Protein AF-S8EWA4-F1 (afdb_monomer_lite)

Foldseek 3Di:
DDPVLLVVLCVVPVVLVVAADPQLLLQLLLVLLVCLVVQLVPDDPPDDSLDQDLDGDPVNLVVSCVRSVHDSVSSNVSCVRCSVVSSPPVNNVVVVPCPQVCCVVPVVVVVRHPVNVVPPD

Radius of gyration: 17.01 Å; chains: 1; bounding box: 43×28×46 Å

Organism: Fomitopsis schrenkii (NCBI:txid2126942)

Structure (mmCIF, N/CA/C/O backbone):
data_AF-S8EWA4-F1
#
_entry.id   AF-S8EWA4-F1
#
loop_
_atom_site.group_PDB
_atom_site.id
_atom_site.type_symbol
_atom_site.label_atom_id
_atom_site.label_alt_id
_atom_site.label_comp_id
_atom_site.label_asym_id
_atom_site.label_entity_id
_atom_site.label_seq_id
_atom_site.pdbx_PDB_ins_code
_atom_site.Cartn_x
_atom_site.Cartn_y
_atom_site.Cartn_z
_atom_site.occupancy
_atom_site.B_iso_or_equiv
_atom_site.auth_seq_id
_atom_site.auth_comp_id
_atom_site.auth_asym_id
_atom_site.auth_atom_id
_atom_site.pdbx_PDB_model_num
ATOM 1 N N . MET A 1 1 ? 3.328 -13.464 -4.677 1.00 61.91 1 MET A N 1
ATOM 2 C CA . MET A 1 1 ? 2.082 -13.561 -5.474 1.00 61.91 1 MET A CA 1
ATOM 3 C C . MET A 1 1 ? 2.379 -13.352 -6.958 1.00 61.91 1 MET A C 1
ATOM 5 O O . MET A 1 1 ? 3.234 -12.535 -7.279 1.00 61.91 1 MET A O 1
ATOM 9 N N . ASP A 1 2 ? 1.699 -14.063 -7.863 1.00 73.44 2 ASP A N 1
ATOM 10 C CA . ASP A 1 2 ? 1.772 -13.773 -9.303 1.00 73.44 2 ASP A CA 1
ATOM 11 C C . ASP A 1 2 ? 0.680 -12.777 -9.748 1.00 73.44 2 ASP A C 1
ATOM 13 O O . ASP A 1 2 ? -0.287 -12.509 -9.031 1.00 73.44 2 ASP A O 1
ATOM 17 N N . LEU A 1 3 ? 0.837 -12.195 -10.939 1.00 71.31 3 LEU A N 1
ATOM 18 C CA . LEU A 1 3 ? -0.101 -11.202 -11.473 1.00 71.31 3 LEU A CA 1
ATOM 19 C C . LEU A 1 3 ? -1.530 -11.755 -11.624 1.00 71.31 3 LEU A C 1
ATOM 21 O O . LEU A 1 3 ? -2.491 -10.999 -11.484 1.00 71.31 3 LEU A O 1
ATOM 25 N N . ALA A 1 4 ? -1.687 -13.051 -11.902 1.00 78.88 4 ALA A N 1
ATOM 26 C CA . ALA A 1 4 ? -2.999 -13.655 -12.102 1.00 78.88 4 ALA A CA 1
ATOM 27 C C . ALA A 1 4 ? -3.798 -13.683 -10.794 1.00 78.88 4 ALA A C 1
ATOM 29 O O . ALA A 1 4 ? -4.980 -13.341 -10.794 1.00 78.88 4 ALA A O 1
ATOM 30 N N . GLU A 1 5 ? -3.149 -14.006 -9.675 1.00 79.50 5 GLU A N 1
ATOM 31 C CA . GLU A 1 5 ? -3.785 -13.991 -8.357 1.00 79.50 5 GLU A CA 1
ATOM 32 C C . GLU A 1 5 ? -4.184 -12.571 -7.923 1.00 79.50 5 GLU A C 1
ATOM 34 O O . GLU A 1 5 ? -5.293 -12.372 -7.422 1.00 79.50 5 GLU A O 1
ATOM 39 N N . LEU A 1 6 ? -3.344 -11.561 -8.184 1.00 78.06 6 LEU A N 1
ATOM 40 C CA . LEU A 1 6 ? -3.695 -10.159 -7.920 1.00 78.06 6 LEU A CA 1
ATOM 41 C C . LEU A 1 6 ? -4.928 -9.729 -8.731 1.00 78.06 6 LEU A C 1
ATOM 43 O O . LEU A 1 6 ? -5.870 -9.154 -8.182 1.00 78.06 6 LEU A O 1
ATOM 47 N N . LEU A 1 7 ? -4.940 -10.028 -10.034 1.00 81.00 7 LEU A N 1
ATOM 48 C CA . LEU A 1 7 ? -6.059 -9.694 -10.916 1.00 81.00 7 LEU A CA 1
ATOM 49 C C . LEU A 1 7 ? -7.342 -10.430 -10.518 1.00 81.00 7 LEU A C 1
ATOM 51 O O . LEU A 1 7 ? -8.421 -9.846 -10.587 1.00 81.00 7 LEU A O 1
ATOM 55 N N . ARG A 1 8 ? -7.238 -11.680 -10.052 1.00 84.19 8 ARG A N 1
ATOM 56 C CA . ARG A 1 8 ? -8.376 -12.457 -9.549 1.00 84.19 8 ARG A CA 1
ATOM 57 C C . ARG A 1 8 ? -8.992 -11.805 -8.310 1.00 84.19 8 ARG A C 1
ATOM 59 O O . ARG A 1 8 ? -10.201 -11.602 -8.275 1.00 84.19 8 ARG A O 1
ATOM 66 N N . ARG A 1 9 ? -8.170 -11.419 -7.329 1.00 80.19 9 ARG A N 1
ATOM 67 C CA . ARG A 1 9 ? -8.630 -10.726 -6.111 1.00 80.19 9 ARG A CA 1
ATOM 68 C C . ARG A 1 9 ? -9.282 -9.377 -6.416 1.00 80.19 9 ARG A C 1
ATOM 70 O O . ARG A 1 9 ? -10.276 -9.008 -5.794 1.00 80.19 9 ARG A O 1
ATOM 77 N N . LEU A 1 10 ? -8.738 -8.655 -7.393 1.00 81.88 10 LEU A N 1
ATOM 78 C CA . LEU A 1 10 ? -9.319 -7.414 -7.898 1.00 81.88 10 LEU A CA 1
ATOM 79 C C . LEU A 1 10 ? -10.665 -7.655 -8.599 1.00 81.88 10 LEU A C 1
ATOM 81 O O . LEU A 1 10 ? -11.617 -6.923 -8.349 1.00 81.88 10 LEU A O 1
ATOM 85 N N . ALA A 1 11 ? -10.779 -8.704 -9.418 1.00 82.19 11 ALA A N 1
ATOM 86 C CA . ALA A 1 11 ? -12.020 -9.056 -10.111 1.00 82.19 11 ALA A CA 1
ATOM 87 C C . ALA A 1 11 ? -13.166 -9.430 -9.153 1.00 82.19 11 ALA A C 1
ATOM 89 O O . ALA A 1 11 ? -14.330 -9.188 -9.466 1.00 82.19 11 ALA A O 1
ATOM 90 N N . GLU A 1 12 ? -12.853 -9.965 -7.969 1.00 84.94 12 GLU A N 1
ATOM 91 C CA . GLU A 1 12 ? -13.834 -10.211 -6.899 1.00 84.94 12 GLU A CA 1
ATOM 92 C C . GLU A 1 12 ? -14.386 -8.916 -6.276 1.00 84.94 12 GLU A C 1
ATOM 94 O O . GLU A 1 12 ? -15.402 -8.947 -5.582 1.00 84.94 12 GLU A O 1
ATOM 99 N N . HIS A 1 13 ? -13.761 -7.769 -6.558 1.00 81.94 13 HIS A N 1
ATOM 100 C CA . HIS A 1 13 ? -14.123 -6.467 -6.011 1.00 81.94 13 HIS A CA 1
ATOM 101 C C . HIS A 1 13 ? -14.260 -5.405 -7.123 1.00 81.94 13 HIS A C 1
ATOM 103 O O . HIS A 1 13 ? -13.448 -4.477 -7.210 1.00 81.94 13 HIS A O 1
ATOM 109 N N . PRO A 1 14 ? -15.308 -5.486 -7.966 1.00 70.75 14 PRO A N 1
ATOM 110 C CA . PRO A 1 14 ? -15.447 -4.659 -9.171 1.00 70.75 14 PRO A CA 1
ATOM 111 C C . PRO A 1 14 ? -15.395 -3.145 -8.899 1.00 70.75 14 PRO A C 1
ATOM 113 O O . PRO A 1 14 ? -14.827 -2.397 -9.687 1.00 70.75 14 PRO A O 1
ATOM 116 N N . GLY A 1 15 ? -15.873 -2.689 -7.734 1.00 74.56 15 GLY A N 1
ATOM 117 C CA . GLY A 1 15 ? -15.800 -1.275 -7.345 1.00 74.56 15 GLY A CA 1
ATOM 118 C C . GLY A 1 15 ? -14.376 -0.726 -7.161 1.00 74.56 15 GLY A C 1
ATOM 119 O O . GLY A 1 15 ? -14.166 0.471 -7.359 1.00 74.56 15 GLY A O 1
ATOM 120 N N . LEU A 1 16 ? -13.388 -1.565 -6.817 1.00 75.06 16 LEU A N 1
ATOM 121 C CA . LEU A 1 16 ? -11.976 -1.154 -6.770 1.00 75.06 16 LEU A CA 1
ATOM 122 C C . LEU A 1 16 ? -11.386 -1.039 -8.181 1.00 75.06 16 LEU A C 1
ATOM 124 O O . LEU A 1 16 ? -10.621 -0.116 -8.436 1.00 75.06 16 LEU A O 1
ATOM 128 N N . VAL A 1 17 ? -11.729 -1.960 -9.087 1.00 74.94 17 VAL A N 1
ATOM 129 C CA . VAL A 1 17 ? -11.130 -2.042 -10.433 1.00 74.94 17 VAL A CA 1
ATOM 130 C C . VAL A 1 17 ? -11.452 -0.811 -11.272 1.00 74.94 17 VAL A C 1
ATOM 132 O O . VAL A 1 17 ? -10.571 -0.283 -11.944 1.00 74.94 17 VAL A O 1
ATOM 135 N N . ASP A 1 18 ? -12.685 -0.316 -11.184 1.00 75.75 18 ASP A N 1
ATOM 136 C CA . ASP A 1 18 ? -13.131 0.831 -11.981 1.00 75.75 18 ASP A CA 1
ATOM 137 C C . ASP A 1 18 ? -12.599 2.179 -11.462 1.00 75.75 18 ASP A C 1
ATOM 139 O O . ASP A 1 18 ? -12.673 3.192 -12.158 1.00 75.75 18 ASP A O 1
ATOM 143 N N . SER A 1 19 ? -12.087 2.214 -10.228 1.00 77.50 19 SER A N 1
ATOM 144 C CA . SER A 1 19 ? -11.802 3.458 -9.505 1.00 77.50 19 SER A CA 1
ATOM 145 C C . SER A 1 19 ? -10.344 3.618 -9.070 1.00 77.50 19 SER A C 1
ATOM 147 O O . SER A 1 19 ? -9.913 4.737 -8.785 1.00 77.50 19 SER A O 1
ATOM 149 N N . LEU A 1 20 ? -9.569 2.531 -9.030 1.00 84.25 20 LEU A N 1
ATOM 150 C CA . LEU A 1 20 ? -8.159 2.558 -8.668 1.00 84.25 20 LEU A CA 1
ATOM 151 C C . LEU A 1 20 ? -7.250 2.548 -9.884 1.00 84.25 20 LEU A C 1
ATOM 153 O O . LEU A 1 20 ? -7.390 1.760 -10.814 1.00 84.25 20 LEU A O 1
ATOM 157 N N . THR A 1 21 ? -6.216 3.377 -9.810 1.00 88.44 21 THR A N 1
ATOM 158 C CA . THR A 1 21 ? -5.089 3.270 -10.730 1.00 88.44 21 THR A CA 1
ATOM 159 C C . THR A 1 21 ? -4.115 2.204 -10.234 1.00 88.44 21 THR A C 1
ATOM 161 O O . THR A 1 21 ? -3.914 2.042 -9.028 1.00 88.44 21 THR A O 1
ATOM 164 N N . LEU A 1 22 ? -3.436 1.521 -11.161 1.00 86.81 22 LEU A N 1
ATOM 165 C CA . LEU A 1 22 ? -2.349 0.593 -10.820 1.00 86.81 22 LEU A CA 1
ATOM 166 C C . LEU A 1 22 ? -1.272 1.279 -9.962 1.00 86.81 22 LEU A C 1
ATOM 168 O O . LEU A 1 22 ? -0.785 0.705 -8.992 1.00 86.81 22 LEU A O 1
ATOM 172 N N . ALA A 1 23 ? -0.949 2.537 -10.279 1.00 89.88 23 ALA A N 1
ATOM 173 C CA . ALA A 1 23 ? -0.025 3.343 -9.490 1.00 89.88 23 ALA A CA 1
ATOM 174 C C . ALA A 1 23 ? -0.518 3.547 -8.047 1.00 89.88 23 ALA A C 1
ATOM 176 O O . ALA A 1 23 ? 0.276 3.436 -7.117 1.00 89.88 23 ALA A O 1
ATOM 177 N N . GLY A 1 24 ? -1.814 3.809 -7.846 1.00 92.19 24 GLY A N 1
ATOM 178 C CA . GLY A 1 24 ? -2.422 3.931 -6.520 1.00 92.19 24 GLY A CA 1
ATOM 179 C C . GLY A 1 24 ? -2.344 2.631 -5.718 1.00 92.19 24 GLY A C 1
ATOM 180 O O . GLY A 1 24 ? -1.961 2.662 -4.552 1.00 92.19 24 GLY A O 1
ATOM 181 N N . ILE A 1 25 ? -2.608 1.485 -6.355 1.00 91.25 25 ILE A N 1
ATOM 182 C CA . ILE A 1 25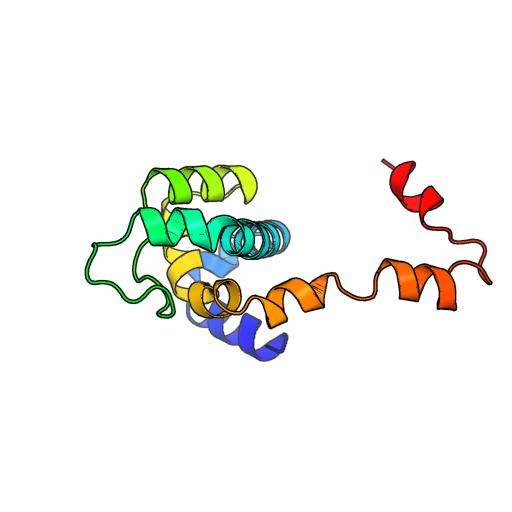 ? -2.488 0.157 -5.726 1.00 91.25 25 ILE A CA 1
ATOM 183 C C . ILE A 1 25 ? -1.048 -0.105 -5.277 1.00 91.25 25 ILE A C 1
ATOM 185 O O . ILE A 1 25 ? -0.818 -0.476 -4.128 1.00 91.25 25 ILE A O 1
ATOM 189 N N . ILE A 1 26 ? -0.068 0.128 -6.155 1.00 90.50 26 ILE A N 1
ATOM 190 C CA . ILE A 1 26 ? 1.347 -0.080 -5.822 1.00 90.50 26 ILE A CA 1
ATOM 191 C C . ILE A 1 26 ? 1.755 0.834 -4.663 1.00 90.50 26 ILE A C 1
ATOM 193 O O . ILE A 1 26 ? 2.312 0.353 -3.679 1.00 90.50 26 ILE A O 1
ATOM 197 N N . LYS A 1 27 ? 1.428 2.132 -4.729 1.00 93.69 27 LYS A N 1
ATOM 198 C CA . LYS A 1 27 ? 1.720 3.078 -3.641 1.00 93.69 27 LYS A CA 1
ATOM 199 C C . LYS A 1 27 ? 1.081 2.644 -2.325 1.00 93.69 27 LYS A C 1
ATOM 201 O O . LYS A 1 27 ? 1.745 2.694 -1.296 1.00 93.69 27 LYS A O 1
ATOM 206 N N . PHE A 1 28 ? -0.174 2.197 -2.357 1.00 95.06 28 PHE A N 1
ATOM 207 C CA . PHE A 1 28 ? -0.857 1.677 -1.179 1.00 95.06 28 PHE A CA 1
ATOM 208 C C . PHE A 1 28 ? -0.081 0.513 -0.555 1.00 95.06 28 PHE A C 1
ATOM 210 O O . PHE A 1 28 ? 0.230 0.570 0.631 1.00 95.06 28 PHE A O 1
ATOM 217 N N . ILE A 1 29 ? 0.263 -0.511 -1.343 1.00 93.81 29 ILE A N 1
ATOM 218 C CA . ILE A 1 29 ? 0.923 -1.724 -0.838 1.00 93.81 29 ILE A CA 1
ATOM 219 C C . ILE A 1 29 ? 2.294 -1.393 -0.245 1.00 93.81 29 ILE A C 1
ATOM 221 O O . ILE A 1 29 ? 2.592 -1.794 0.880 1.00 93.81 29 ILE A O 1
ATOM 225 N N . VAL A 1 30 ? 3.101 -0.621 -0.975 1.00 92.94 30 VAL A N 1
ATOM 226 C CA . VAL A 1 30 ? 4.456 -0.238 -0.556 1.00 92.94 30 VAL A CA 1
ATOM 227 C C . VAL A 1 30 ? 4.406 0.540 0.750 1.00 92.94 30 VAL A C 1
ATOM 229 O O . VAL A 1 30 ? 4.980 0.105 1.745 1.00 92.94 30 VAL A O 1
ATOM 232 N N . HIS A 1 31 ? 3.649 1.636 0.789 1.00 95.31 31 HIS A N 1
ATOM 233 C CA . HIS A 1 31 ? 3.601 2.486 1.972 1.00 95.31 31 HIS A CA 1
ATOM 234 C C . HIS A 1 31 ? 2.932 1.799 3.164 1.00 95.31 31 HIS A C 1
ATOM 236 O O . HIS A 1 31 ? 3.375 1.968 4.295 1.00 95.31 31 HIS A O 1
ATOM 242 N N . ALA A 1 32 ? 1.897 0.985 2.948 1.00 95.62 32 ALA A N 1
ATOM 243 C CA . ALA A 1 32 ? 1.298 0.225 4.039 1.00 95.62 32 ALA A CA 1
ATOM 244 C C . ALA A 1 32 ? 2.287 -0.802 4.623 1.00 95.62 32 ALA A C 1
ATOM 246 O O . ALA A 1 32 ? 2.281 -1.026 5.833 1.00 95.62 32 ALA A O 1
ATOM 247 N N . SER A 1 33 ? 3.172 -1.381 3.798 1.00 94.31 33 SER A N 1
ATOM 248 C CA . SER A 1 33 ? 4.189 -2.341 4.257 1.00 94.31 33 SER A CA 1
ATOM 249 C C . SER A 1 33 ? 5.285 -1.697 5.108 1.00 94.31 33 SER A C 1
ATOM 251 O O . SER A 1 33 ? 5.814 -2.339 6.015 1.00 94.31 33 SER A O 1
ATOM 253 N N . GLU A 1 34 ? 5.578 -0.419 4.866 1.00 93.38 34 GLU A N 1
ATOM 254 C CA . GLU A 1 34 ? 6.518 0.380 5.658 1.00 93.38 34 GLU A CA 1
ATOM 255 C C . GLU A 1 34 ? 5.919 0.816 7.004 1.00 93.38 34 GLU A C 1
ATOM 257 O O . GLU A 1 34 ? 6.649 1.122 7.941 1.00 93.38 34 GLU A O 1
ATOM 262 N N . LEU A 1 35 ? 4.588 0.812 7.125 1.00 94.69 35 LEU A N 1
ATOM 263 C CA . LEU A 1 35 ? 3.861 1.272 8.309 1.00 94.69 35 LEU A CA 1
ATOM 264 C C . LEU A 1 35 ? 3.483 0.156 9.290 1.00 94.69 35 LEU A C 1
ATOM 266 O O . LEU A 1 35 ? 2.698 0.412 10.203 1.00 94.69 35 LEU A O 1
ATOM 270 N N . LYS A 1 36 ? 4.000 -1.071 9.146 1.00 93.06 36 LYS A N 1
ATOM 271 C CA . LYS A 1 36 ? 3.608 -2.209 10.006 1.00 93.06 36 LYS A CA 1
ATOM 272 C C . LYS A 1 36 ? 3.690 -1.893 11.493 1.00 93.06 36 LYS A C 1
ATOM 274 O O . LYS A 1 36 ? 2.713 -2.108 12.205 1.00 93.06 36 LYS A O 1
ATOM 279 N N . ASP A 1 37 ? 4.799 -1.311 11.940 1.00 91.62 37 ASP A N 1
ATOM 280 C CA . ASP A 1 37 ? 4.987 -0.955 13.348 1.00 91.62 37 ASP A CA 1
ATOM 281 C C . ASP A 1 37 ? 3.932 0.060 13.809 1.00 91.62 37 ASP A C 1
ATOM 283 O O . ASP A 1 37 ? 3.306 -0.111 14.855 1.00 91.62 37 ASP A O 1
ATOM 287 N N . ASN A 1 38 ? 3.645 1.079 12.992 1.00 93.75 38 ASN A N 1
ATOM 288 C CA . ASN A 1 38 ? 2.592 2.055 13.275 1.00 93.75 38 ASN A CA 1
ATOM 289 C C . ASN A 1 38 ? 1.200 1.416 13.309 1.00 93.75 38 ASN A C 1
ATOM 291 O O . ASN A 1 38 ? 0.375 1.796 14.139 1.00 93.75 38 ASN A O 1
ATOM 295 N N . ILE A 1 39 ? 0.927 0.454 12.425 1.00 94.62 39 ILE A N 1
ATOM 296 C CA . ILE A 1 39 ? -0.343 -0.270 12.400 1.00 94.62 39 ILE A CA 1
ATOM 297 C C . ILE A 1 39 ? -0.491 -1.082 13.690 1.00 94.62 39 ILE A C 1
ATOM 299 O O . ILE A 1 39 ? -1.526 -0.945 14.345 1.00 94.62 39 ILE A O 1
ATOM 303 N N . ILE A 1 40 ? 0.534 -1.848 14.090 1.00 93.19 40 ILE A N 1
ATOM 304 C CA . ILE A 1 40 ? 0.551 -2.685 15.306 1.00 93.19 40 ILE A CA 1
ATOM 305 C C . ILE A 1 40 ? 0.336 -1.836 16.560 1.00 93.19 40 ILE A C 1
ATOM 307 O O . ILE A 1 40 ? -0.487 -2.189 17.400 1.00 93.19 40 ILE A O 1
ATOM 311 N N . LEU A 1 41 ? 1.004 -0.683 16.665 1.00 92.00 41 LEU A N 1
ATOM 312 C CA . LEU A 1 41 ? 0.879 0.225 17.814 1.00 92.00 41 LEU A CA 1
ATOM 313 C C . LEU A 1 41 ? -0.545 0.753 18.036 1.00 92.00 41 LEU A C 1
ATOM 315 O O . LEU A 1 41 ? -0.867 1.222 19.125 1.00 92.00 41 LEU A O 1
ATOM 319 N N . THR A 1 42 ? -1.393 0.695 17.010 1.00 92.31 42 THR A N 1
ATOM 320 C CA . THR A 1 42 ? -2.794 1.132 17.088 1.00 92.31 42 THR A CA 1
ATOM 321 C C . THR A 1 42 ? -3.785 -0.011 17.311 1.00 92.31 42 THR A C 1
ATOM 323 O O . THR A 1 42 ? -4.991 0.232 17.376 1.00 92.31 42 THR A O 1
ATOM 326 N N . GLN A 1 43 ? -3.296 -1.246 17.444 1.00 91.19 43 GLN A N 1
ATOM 327 C CA . GLN A 1 43 ? -4.118 -2.417 17.729 1.00 91.19 43 GLN A CA 1
ATOM 328 C C . GLN A 1 43 ? -4.326 -2.609 19.241 1.00 91.19 43 GLN A C 1
ATOM 330 O O . GLN A 1 43 ? -3.582 -2.058 20.057 1.00 91.19 43 GLN A O 1
ATOM 335 N N . PRO A 1 44 ? -5.336 -3.394 19.652 1.00 89.25 44 PRO A N 1
ATOM 336 C CA . PRO A 1 44 ? -5.550 -3.737 21.050 1.00 89.25 44 PRO A CA 1
ATOM 337 C C . PRO A 1 44 ? -4.341 -4.485 21.628 1.00 89.25 44 PRO A C 1
ATOM 339 O O . PRO A 1 44 ? -3.715 -5.294 20.949 1.00 89.25 44 PRO A O 1
ATOM 342 N N . ALA A 1 45 ? -4.039 -4.268 22.911 1.00 87.00 45 ALA A N 1
ATOM 343 C CA . ALA A 1 45 ? -2.837 -4.813 23.557 1.00 87.00 45 ALA A CA 1
ATOM 344 C C . ALA A 1 45 ? -2.763 -6.354 23.596 1.00 87.00 45 ALA A C 1
ATOM 346 O O . ALA A 1 45 ? -1.701 -6.914 23.847 1.00 87.00 45 ALA A O 1
ATOM 347 N N . ASN A 1 46 ? -3.885 -7.044 23.384 1.00 87.81 46 ASN A N 1
ATOM 348 C CA . ASN A 1 46 ? -3.957 -8.503 23.319 1.00 87.81 46 ASN A CA 1
ATOM 349 C C . ASN A 1 46 ? -3.764 -9.062 21.898 1.00 87.81 46 ASN A C 1
ATOM 351 O O . ASN A 1 46 ? -3.809 -10.280 21.726 1.00 87.81 46 ASN A O 1
ATOM 355 N N . GLN A 1 47 ? -3.583 -8.209 20.889 1.00 86.50 47 GLN A N 1
ATOM 356 C CA . GLN A 1 47 ? -3.369 -8.641 19.517 1.00 86.50 47 GLN A CA 1
ATOM 357 C C . GLN A 1 47 ? -1.926 -9.110 19.316 1.00 86.50 47 GLN A C 1
ATOM 359 O O . GLN A 1 47 ? -0.974 -8.438 19.709 1.00 86.50 47 GLN A O 1
ATOM 364 N N . ASN A 1 48 ? -1.765 -10.274 18.686 1.00 87.25 48 ASN A N 1
ATOM 365 C CA . ASN A 1 48 ? -0.457 -10.796 18.316 1.00 87.25 48 ASN A CA 1
ATOM 366 C C . ASN A 1 48 ? 0.143 -9.935 17.185 1.00 87.25 48 ASN A C 1
ATOM 368 O O . ASN A 1 48 ? -0.489 -9.806 16.137 1.00 87.25 48 ASN A O 1
ATOM 372 N N . PRO A 1 49 ? 1.361 -9.387 17.348 1.00 84.19 49 PRO A N 1
ATOM 373 C CA . PRO A 1 49 ? 2.018 -8.570 16.324 1.00 84.19 49 PRO A CA 1
ATOM 374 C C . PRO A 1 49 ? 2.281 -9.296 14.998 1.00 84.19 49 PRO A C 1
ATOM 376 O O . PRO A 1 49 ? 2.458 -8.647 13.972 1.00 84.19 49 PRO A O 1
ATOM 379 N N . ASN A 1 50 ? 2.328 -10.631 15.012 1.00 85.50 50 ASN A N 1
ATOM 380 C CA . ASN A 1 50 ? 2.549 -11.425 13.803 1.00 85.50 50 ASN A CA 1
ATOM 381 C C . ASN A 1 50 ? 1.273 -11.616 12.974 1.00 85.50 50 ASN A C 1
ATOM 383 O O . ASN A 1 50 ? 1.365 -11.951 11.795 1.00 85.50 50 ASN A O 1
ATOM 387 N N . ASP A 1 51 ? 0.100 -11.382 13.562 1.00 90.19 51 ASP A N 1
ATOM 388 C CA . ASP A 1 51 ? -1.174 -11.578 12.880 1.00 90.19 51 ASP A CA 1
ATOM 389 C C . ASP A 1 51 ? -1.558 -10.317 12.105 1.00 90.19 51 ASP A C 1
ATOM 391 O O . ASP A 1 51 ? -1.438 -9.195 12.604 1.00 90.19 51 ASP A O 1
ATOM 395 N N . VAL A 1 52 ? -2.062 -10.507 10.883 1.00 92.81 52 VAL A N 1
ATOM 396 C CA . VAL A 1 52 ? -2.494 -9.403 10.023 1.00 92.81 52 VAL A CA 1
ATOM 397 C C . VAL A 1 52 ? -3.672 -8.664 10.674 1.00 92.81 52 VAL A C 1
ATOM 399 O O . VAL A 1 52 ? -4.722 -9.273 10.912 1.00 92.81 52 VAL A O 1
ATOM 402 N N . PRO A 1 53 ? -3.562 -7.351 10.936 1.00 92.31 53 PRO A N 1
ATOM 403 C CA . PRO A 1 53 ? -4.633 -6.599 11.570 1.00 92.31 53 PRO A CA 1
ATOM 404 C C . PRO A 1 53 ? -5.906 -6.515 10.727 1.00 92.31 53 PRO A C 1
ATOM 406 O O . PRO A 1 53 ? -5.873 -6.311 9.512 1.00 92.31 53 PRO A O 1
ATOM 409 N N . LEU A 1 54 ? -7.062 -6.612 11.389 1.00 89.38 54 LEU A N 1
ATOM 410 C CA . LEU A 1 54 ? -8.361 -6.521 10.716 1.00 89.38 54 LEU A CA 1
ATOM 411 C C . LEU A 1 54 ? -8.675 -5.105 10.232 1.00 89.38 54 LEU A C 1
ATOM 413 O O . LEU A 1 54 ? -9.334 -4.949 9.206 1.00 89.38 54 LEU A O 1
ATOM 417 N N . TYR A 1 55 ? -8.207 -4.088 10.953 1.00 88.25 55 TYR A N 1
ATOM 418 C CA . TYR A 1 55 ? -8.516 -2.693 10.675 1.00 88.25 55 TYR A CA 1
ATOM 419 C C . TYR A 1 55 ? -7.283 -1.802 10.804 1.00 88.25 55 TYR A C 1
ATOM 421 O O . TYR A 1 55 ? -6.347 -2.072 11.560 1.00 88.25 55 TYR A O 1
ATOM 429 N N . LEU A 1 56 ? -7.328 -0.697 10.071 1.00 95.12 56 LEU A N 1
ATOM 430 C CA . LEU A 1 56 ? -6.356 0.378 10.149 1.00 95.12 56 LEU A CA 1
ATOM 431 C C . LEU A 1 56 ? -6.891 1.480 11.063 1.00 95.12 56 LEU A C 1
ATOM 433 O O . LEU A 1 56 ? -8.094 1.741 11.106 1.00 95.12 56 LEU A O 1
ATOM 437 N N . SER A 1 57 ? -5.998 2.159 11.779 1.00 95.25 57 SER A N 1
ATOM 438 C CA . SER A 1 57 ? -6.374 3.375 12.500 1.00 95.25 57 SER A CA 1
ATOM 439 C C . SER A 1 57 ? -6.751 4.496 11.528 1.00 95.25 57 SER A C 1
ATOM 441 O O . SER A 1 57 ? -6.333 4.505 10.365 1.00 95.25 57 SER A O 1
ATOM 443 N N . THR A 1 58 ? -7.504 5.486 12.010 1.00 95.44 58 THR A N 1
ATOM 444 C CA . THR A 1 58 ? -7.888 6.665 11.216 1.00 95.44 58 THR A CA 1
ATOM 445 C C . THR A 1 58 ? -6.669 7.385 10.642 1.00 95.44 58 THR A C 1
ATOM 447 O O . THR A 1 58 ? -6.678 7.777 9.480 1.00 95.44 58 THR A O 1
ATOM 450 N N . THR A 1 59 ? -5.596 7.509 11.427 1.00 95.94 59 THR A N 1
ATOM 451 C CA . THR A 1 59 ? -4.358 8.178 11.008 1.00 95.94 59 THR A CA 1
ATOM 452 C C . THR A 1 59 ? -3.666 7.441 9.865 1.00 95.94 59 THR A C 1
ATOM 454 O O . THR A 1 59 ? -3.318 8.065 8.864 1.00 95.94 59 THR A O 1
ATOM 457 N N . VAL A 1 60 ? -3.503 6.117 9.980 1.00 97.12 60 VAL A N 1
ATOM 458 C CA . VAL A 1 60 ? -2.908 5.303 8.906 1.00 97.12 60 VAL A CA 1
ATOM 459 C C . VAL A 1 60 ? -3.793 5.343 7.665 1.00 97.12 60 VAL A C 1
ATOM 461 O O . VAL A 1 60 ? -3.294 5.534 6.559 1.00 97.12 60 VAL A O 1
ATOM 464 N N . SER A 1 61 ? -5.110 5.235 7.848 1.00 97.62 61 SER A N 1
ATOM 465 C CA . SER A 1 61 ? -6.059 5.262 6.736 1.00 97.62 61 SER A CA 1
ATOM 466 C C . SER A 1 61 ? -5.998 6.584 5.972 1.00 97.62 61 SER A C 1
ATOM 468 O O . SER A 1 61 ? -5.938 6.597 4.745 1.00 97.62 61 SER A O 1
ATOM 470 N N . TYR A 1 62 ? -5.944 7.702 6.698 1.00 97.62 62 TYR A N 1
ATOM 471 C CA . TYR A 1 62 ? -5.803 9.026 6.107 1.00 97.62 62 TYR A CA 1
ATOM 472 C C . TYR A 1 62 ? -4.490 9.176 5.341 1.00 97.62 62 TYR A C 1
ATOM 474 O O . TYR A 1 62 ? -4.504 9.589 4.183 1.00 97.62 62 TYR A O 1
ATOM 482 N N . TYR A 1 63 ? -3.366 8.782 5.938 1.00 97.75 63 TYR A N 1
ATOM 483 C CA . TYR A 1 63 ? -2.076 8.825 5.256 1.00 97.75 63 TYR A CA 1
ATOM 484 C C . TYR A 1 63 ? -2.095 8.023 3.945 1.00 97.75 63 TYR A C 1
ATOM 486 O O . TYR A 1 63 ? -1.725 8.554 2.896 1.00 97.75 63 TYR A O 1
ATOM 494 N N . LEU A 1 64 ? -2.598 6.783 3.984 1.00 97.50 64 LEU A N 1
ATOM 495 C CA . LEU A 1 64 ? -2.681 5.915 2.807 1.00 97.50 64 LEU A CA 1
ATOM 496 C C . LEU A 1 64 ? -3.584 6.501 1.716 1.00 97.50 64 LEU A C 1
ATOM 498 O O . LEU A 1 64 ? -3.235 6.416 0.540 1.00 97.50 64 LEU A O 1
ATOM 502 N N . SER A 1 65 ? -4.689 7.154 2.094 1.00 97.06 65 SER A N 1
ATOM 503 C CA . SER A 1 65 ? -5.577 7.837 1.143 1.00 97.06 65 SER A CA 1
ATOM 504 C C . SER A 1 65 ? -4.843 8.930 0.358 1.00 97.06 65 SER A C 1
ATOM 506 O O . SER A 1 65 ? -4.941 9.005 -0.867 1.00 97.06 65 SER A O 1
ATOM 508 N N . VAL A 1 66 ? -4.012 9.719 1.046 1.00 97.38 66 VAL A N 1
ATOM 509 C CA . VAL A 1 66 ? -3.261 10.824 0.444 1.00 97.38 66 VAL A CA 1
ATOM 510 C C . VAL A 1 66 ? -2.168 10.297 -0.483 1.00 97.38 66 VAL A C 1
ATOM 512 O O . VAL A 1 66 ? -2.105 10.697 -1.646 1.00 97.38 66 VAL A O 1
ATOM 515 N N . VAL A 1 67 ? -1.321 9.377 -0.006 1.00 96.69 67 VAL A N 1
ATOM 516 C CA . VAL A 1 67 ? -0.163 8.909 -0.791 1.00 96.69 67 VAL A CA 1
ATOM 517 C C . VAL A 1 67 ? -0.580 8.081 -2.002 1.00 96.69 67 VAL A C 1
ATOM 519 O O . VAL A 1 67 ? -0.011 8.248 -3.082 1.00 96.69 67 VAL A O 1
ATOM 522 N N . ALA A 1 68 ? -1.600 7.232 -1.859 1.00 95.25 68 ALA A N 1
ATOM 523 C CA . ALA A 1 68 ? -2.121 6.435 -2.962 1.00 95.25 68 ALA A CA 1
ATOM 524 C C . ALA A 1 68 ? -3.060 7.237 -3.879 1.00 95.25 68 ALA A C 1
ATOM 526 O O . ALA A 1 68 ? -3.357 6.772 -4.977 1.00 95.25 68 ALA A O 1
ATOM 527 N N . SER A 1 69 ? -3.470 8.447 -3.469 1.00 94.31 69 SER A N 1
ATOM 528 C CA . SER A 1 69 ? -4.447 9.287 -4.177 1.00 94.31 69 SER A CA 1
ATOM 529 C C . SER A 1 69 ? -5.788 8.570 -4.376 1.00 94.31 69 SER A C 1
ATOM 531 O O . SER A 1 69 ? -6.322 8.513 -5.482 1.00 94.31 69 SER A O 1
ATOM 533 N N . ILE A 1 70 ? -6.306 8.001 -3.286 1.00 93.50 70 ILE A N 1
ATOM 534 C CA . ILE A 1 70 ? -7.553 7.224 -3.225 1.00 93.50 70 ILE A CA 1
ATOM 535 C C . ILE A 1 70 ? -8.429 7.748 -2.082 1.00 93.50 70 ILE A C 1
ATOM 537 O O . ILE A 1 70 ? -7.938 8.413 -1.173 1.00 93.50 70 ILE A O 1
ATOM 541 N N . SER A 1 71 ? -9.727 7.462 -2.101 1.00 93.25 71 SER A N 1
ATOM 542 C CA . SER A 1 71 ? -10.650 7.831 -1.0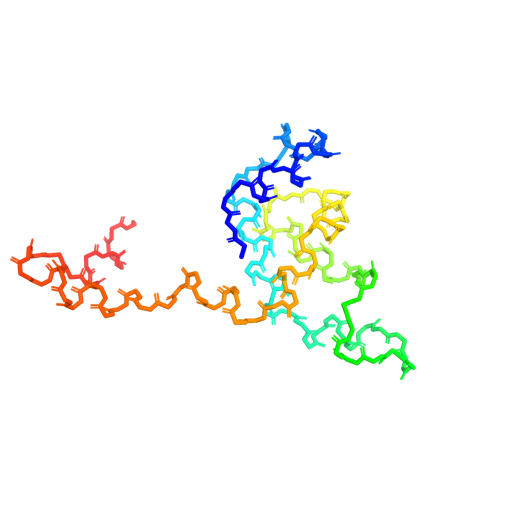27 1.00 93.25 71 SER A CA 1
ATOM 543 C C . SER A 1 71 ? -10.437 6.982 0.234 1.00 93.25 71 SER A C 1
ATOM 545 O O . SER A 1 71 ? -9.840 5.904 0.199 1.00 93.25 71 SER A O 1
ATOM 547 N N . ILE A 1 72 ? -10.958 7.446 1.372 1.00 93.38 72 ILE A N 1
ATOM 548 C CA . ILE A 1 72 ? -10.900 6.703 2.642 1.00 93.38 72 ILE A CA 1
ATOM 549 C C . ILE A 1 72 ? -11.673 5.381 2.549 1.00 93.38 72 ILE A C 1
ATOM 551 O O . ILE A 1 72 ? -11.244 4.361 3.085 1.00 93.38 72 ILE A O 1
ATOM 555 N N . GLU A 1 73 ? -12.791 5.369 1.829 1.00 90.62 73 GLU A N 1
ATOM 556 C CA . GLU A 1 73 ? -13.577 4.161 1.579 1.00 90.62 73 GLU A CA 1
ATOM 557 C C . GLU A 1 73 ? -12.762 3.157 0.758 1.00 90.62 73 GLU A C 1
ATOM 559 O O . GLU A 1 73 ? -12.733 1.968 1.079 1.00 90.62 73 GLU A O 1
ATOM 564 N N . GLN A 1 74 ? -12.035 3.641 -0.255 1.00 91.06 74 GLN A N 1
ATOM 565 C CA . GLN A 1 74 ? -11.134 2.813 -1.054 1.00 91.06 74 GLN A CA 1
ATOM 566 C C . GLN A 1 74 ? -9.970 2.266 -0.224 1.00 91.06 74 GLN A C 1
ATOM 568 O O . GLN A 1 74 ? -9.573 1.131 -0.448 1.00 91.06 74 GLN A O 1
ATOM 573 N N . VAL A 1 75 ? -9.457 2.997 0.771 1.00 94.62 75 VAL A N 1
ATOM 574 C CA . VAL A 1 75 ? -8.424 2.478 1.688 1.00 94.62 75 VAL A CA 1
ATOM 575 C C . VAL A 1 75 ? -8.904 1.236 2.435 1.00 94.62 75 VAL A C 1
ATOM 577 O O . VAL A 1 75 ? -8.170 0.251 2.505 1.00 94.62 75 VAL A O 1
ATOM 580 N N . ALA A 1 76 ? -10.129 1.250 2.966 1.00 92.31 76 ALA A N 1
ATOM 581 C CA . ALA A 1 76 ? -10.683 0.089 3.662 1.00 92.31 76 ALA A CA 1
ATOM 582 C C . ALA A 1 76 ? -10.804 -1.120 2.722 1.00 92.31 76 ALA A C 1
ATOM 584 O O . ALA A 1 76 ? -10.444 -2.238 3.085 1.00 92.31 76 ALA A O 1
ATOM 585 N N . GLN A 1 77 ? -11.251 -0.878 1.491 1.00 90.88 77 GLN A N 1
ATOM 586 C CA . GLN A 1 77 ? -11.358 -1.892 0.448 1.00 90.88 77 GLN A CA 1
ATOM 587 C C . GLN A 1 77 ? -9.980 -2.440 0.029 1.00 90.88 77 GLN A C 1
ATOM 589 O O . GLN A 1 77 ? -9.780 -3.651 -0.012 1.00 90.88 77 GLN A O 1
ATOM 594 N N . CYS A 1 78 ? -8.991 -1.569 -0.181 1.00 92.75 78 CYS A N 1
ATOM 595 C CA . CYS A 1 78 ? -7.607 -1.956 -0.441 1.00 92.75 78 CYS A CA 1
ATOM 596 C C . CYS A 1 78 ? -7.028 -2.789 0.706 1.00 92.75 78 CYS A C 1
ATOM 598 O O . CYS A 1 78 ? -6.358 -3.787 0.458 1.00 92.75 78 CYS A O 1
ATOM 600 N N . TRP A 1 79 ? -7.295 -2.419 1.960 1.00 94.62 79 TRP A N 1
ATOM 601 C CA . TRP A 1 79 ? -6.825 -3.190 3.108 1.00 94.62 79 TRP A CA 1
ATOM 602 C C . TRP A 1 79 ? -7.427 -4.596 3.125 1.00 94.62 79 TRP A C 1
ATOM 604 O O . TRP A 1 79 ? -6.697 -5.567 3.286 1.00 94.62 79 TRP A O 1
ATOM 614 N N . LEU A 1 80 ? -8.733 -4.7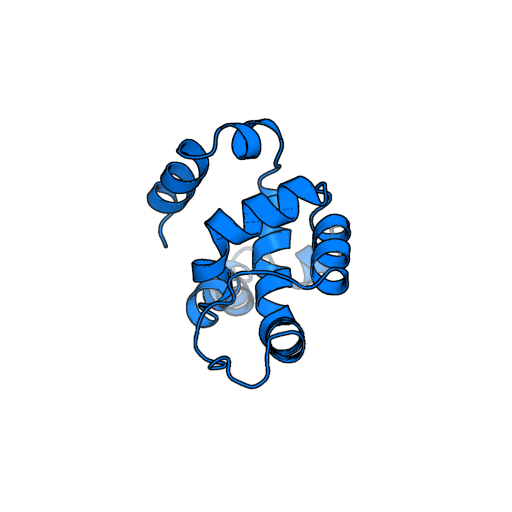31 2.880 1.00 91.00 80 LEU A N 1
ATOM 615 C CA . LEU A 1 80 ? -9.390 -6.040 2.802 1.00 91.00 80 LEU A CA 1
ATOM 616 C C . LEU A 1 80 ? -8.745 -6.961 1.757 1.00 91.00 80 LEU A C 1
ATOM 618 O O . LEU A 1 80 ? -8.565 -8.147 2.022 1.00 91.00 80 LEU A O 1
ATOM 622 N N . VAL A 1 81 ? -8.370 -6.412 0.601 1.00 90.19 81 VAL A N 1
ATOM 623 C CA . VAL A 1 81 ? -7.825 -7.182 -0.526 1.00 90.19 81 VAL A CA 1
ATOM 624 C C . VAL A 1 81 ? -6.328 -7.472 -0.370 1.00 90.19 81 VAL A C 1
ATOM 626 O O . VAL A 1 81 ? -5.869 -8.578 -0.679 1.00 90.19 81 VAL A O 1
ATOM 629 N N . PHE A 1 82 ? -5.558 -6.483 0.092 1.00 91.50 82 PHE A N 1
ATOM 630 C CA . PHE A 1 82 ? -4.097 -6.491 0.004 1.00 91.50 82 PHE A CA 1
ATOM 631 C C . PHE A 1 82 ? -3.365 -6.680 1.333 1.00 91.50 82 PHE A C 1
ATOM 633 O O . PHE A 1 82 ? -2.143 -6.816 1.313 1.00 91.50 82 PHE A O 1
ATOM 640 N N . ARG A 1 83 ? -4.053 -6.707 2.482 1.00 92.75 83 ARG A N 1
ATOM 641 C CA . ARG A 1 83 ? -3.397 -6.781 3.802 1.00 92.75 83 ARG A CA 1
ATOM 642 C C . ARG A 1 83 ? -2.406 -7.934 3.948 1.00 92.75 83 ARG A C 1
ATOM 644 O O . ARG A 1 83 ? -1.369 -7.732 4.561 1.00 92.75 83 ARG A O 1
ATOM 651 N N . ASP A 1 84 ? -2.679 -9.100 3.362 1.00 91.00 84 ASP A N 1
ATOM 652 C CA . ASP A 1 84 ? -1.782 -10.259 3.472 1.00 91.00 84 ASP A CA 1
ATOM 653 C C . ASP A 1 84 ? -0.463 -10.003 2.731 1.00 91.00 84 ASP A C 1
ATOM 655 O O . ASP A 1 84 ? 0.609 -10.296 3.249 1.00 91.00 84 ASP A O 1
ATOM 659 N N . ILE A 1 85 ? -0.544 -9.375 1.552 1.00 89.56 85 ILE A N 1
ATOM 660 C CA . ILE A 1 85 ? 0.621 -8.981 0.747 1.00 89.56 85 ILE A CA 1
ATOM 661 C C . ILE A 1 85 ? 1.402 -7.900 1.482 1.00 89.56 85 ILE A C 1
ATOM 663 O O . ILE A 1 85 ? 2.615 -7.987 1.616 1.00 89.56 85 ILE A O 1
ATOM 667 N N . VAL A 1 86 ? 0.696 -6.897 2.009 1.00 92.31 86 VAL A N 1
ATOM 668 C CA . VAL A 1 86 ? 1.307 -5.853 2.831 1.00 92.31 86 VAL A CA 1
ATOM 669 C C . VAL A 1 86 ? 2.047 -6.468 4.021 1.00 92.31 86 VAL A C 1
ATOM 671 O O . VAL A 1 86 ? 3.141 -6.018 4.364 1.00 92.31 86 VAL A O 1
ATOM 674 N N . TRP A 1 87 ? 1.473 -7.499 4.649 1.00 92.88 87 TRP A N 1
ATOM 675 C CA . TRP A 1 87 ? 2.049 -8.166 5.812 1.00 92.88 87 TRP A CA 1
ATOM 676 C C . TRP A 1 87 ? 3.212 -9.108 5.485 1.00 92.88 87 TRP A C 1
ATOM 678 O O . TRP A 1 87 ? 4.037 -9.356 6.367 1.00 92.88 87 TRP A O 1
ATOM 688 N N . ASP A 1 88 ? 3.390 -9.514 4.230 1.00 89.75 88 ASP A N 1
ATOM 689 C CA . ASP A 1 88 ? 4.583 -10.226 3.774 1.00 89.75 88 ASP A CA 1
ATOM 690 C C . ASP A 1 88 ? 5.691 -9.240 3.360 1.00 89.75 88 ASP A C 1
ATOM 692 O O . ASP A 1 88 ? 5.753 -8.718 2.248 1.00 89.75 88 ASP A O 1
ATOM 696 N N . SER A 1 89 ? 6.607 -8.956 4.293 1.00 77.19 89 SER A N 1
ATOM 697 C CA . SER A 1 89 ? 7.730 -8.046 4.026 1.00 77.19 89 SER A CA 1
ATOM 698 C C . SER A 1 89 ? 8.733 -8.587 3.015 1.00 77.19 89 SER A C 1
ATOM 700 O O . SER A 1 89 ? 9.453 -7.787 2.428 1.00 77.19 89 SER A O 1
ATOM 702 N N . ILE A 1 90 ? 8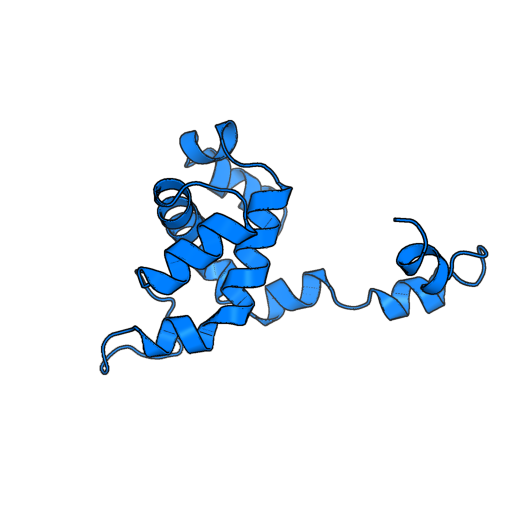.847 -9.910 2.868 1.00 83.25 90 ILE A N 1
ATOM 703 C CA . ILE A 1 90 ? 9.791 -10.506 1.917 1.00 83.25 90 ILE A CA 1
ATOM 704 C C . ILE A 1 90 ? 9.240 -10.288 0.512 1.00 83.25 90 ILE A C 1
ATOM 706 O O . ILE A 1 90 ? 9.954 -9.803 -0.363 1.00 83.25 90 ILE A O 1
ATOM 710 N N . GLU A 1 91 ? 7.945 -10.545 0.330 1.00 84.12 91 GLU A N 1
ATOM 711 C CA . GLU A 1 91 ? 7.277 -10.323 -0.944 1.00 84.12 91 GLU A CA 1
ATOM 712 C C . GLU A 1 91 ? 7.388 -8.863 -1.405 1.00 84.12 91 GLU A C 1
ATOM 714 O O . GLU A 1 91 ? 7.862 -8.616 -2.512 1.00 84.12 91 GLU A O 1
ATOM 719 N N . VAL A 1 92 ? 7.032 -7.883 -0.569 1.00 84.44 92 VAL A N 1
ATOM 720 C CA . VAL A 1 92 ? 7.069 -6.470 -0.995 1.00 84.44 92 VAL A CA 1
ATOM 721 C C . VAL A 1 92 ? 8.499 -5.976 -1.241 1.00 84.44 92 VAL A C 1
ATOM 723 O O . VAL A 1 92 ? 8.730 -5.217 -2.182 1.00 84.44 92 VAL A O 1
ATOM 726 N N . LYS A 1 93 ? 9.483 -6.420 -0.445 1.00 83.62 93 LYS A N 1
ATOM 727 C CA . LYS A 1 93 ? 10.895 -6.061 -0.672 1.00 83.62 93 LYS A CA 1
ATOM 728 C C . LYS A 1 93 ? 11.409 -6.603 -2.001 1.00 83.62 93 LYS A C 1
ATOM 730 O O . LYS A 1 93 ? 12.056 -5.854 -2.731 1.00 83.62 93 LYS A O 1
ATOM 735 N N . SER A 1 94 ? 11.034 -7.832 -2.360 1.00 83.38 94 SER A N 1
ATOM 736 C CA . SER A 1 94 ? 11.446 -8.460 -3.621 1.00 83.38 94 SER A CA 1
ATOM 737 C C . SER A 1 94 ? 11.049 -7.663 -4.870 1.00 83.38 94 SER A C 1
ATOM 739 O O . SER A 1 94 ? 11.719 -7.750 -5.893 1.00 83.38 94 SER A O 1
ATOM 741 N N . TRP A 1 95 ? 10.014 -6.814 -4.794 1.00 82.62 95 TRP A N 1
ATOM 742 C CA . TRP A 1 95 ? 9.601 -5.952 -5.911 1.00 82.62 95 TRP A CA 1
ATOM 743 C C . TRP A 1 95 ? 10.643 -4.885 -6.265 1.00 82.62 95 TRP A C 1
ATOM 745 O O . TRP A 1 95 ? 10.613 -4.324 -7.362 1.00 82.62 95 TRP A O 1
ATOM 755 N N . PHE A 1 96 ? 11.545 -4.578 -5.332 1.00 75.62 96 PHE A N 1
ATOM 756 C CA . PHE A 1 96 ? 12.574 -3.552 -5.478 1.00 75.62 96 PHE A CA 1
ATOM 757 C C . PHE A 1 96 ? 13.994 -4.096 -5.336 1.00 75.62 96 PHE A C 1
ATOM 759 O O . PHE A 1 96 ? 14.943 -3.329 -5.531 1.00 75.62 96 PHE A O 1
ATOM 766 N N . GLU A 1 97 ? 14.133 -5.380 -5.001 1.00 75.94 97 GLU A N 1
ATOM 767 C CA . GLU A 1 97 ? 15.410 -6.082 -4.965 1.00 75.94 97 GLU A CA 1
ATOM 768 C C . GLU A 1 97 ? 16.064 -6.087 -6.350 1.00 75.94 97 GLU A C 1
ATOM 770 O O . GLU A 1 97 ? 15.418 -5.931 -7.387 1.00 75.94 97 GLU A O 1
ATOM 775 N N . ASP A 1 98 ? 17.389 -6.200 -6.351 1.00 73.44 98 ASP A N 1
ATOM 776 C CA . ASP A 1 98 ? 18.221 -6.313 -7.548 1.00 73.44 98 ASP A CA 1
ATOM 777 C C . ASP A 1 98 ? 18.168 -5.140 -8.536 1.00 73.44 98 ASP A C 1
ATOM 779 O O . ASP A 1 98 ? 18.816 -5.213 -9.574 1.00 73.44 98 ASP A O 1
ATOM 783 N N . ARG A 1 99 ? 17.494 -4.020 -8.232 1.00 74.69 99 ARG A N 1
ATOM 784 C CA . ARG A 1 99 ? 17.477 -2.852 -9.132 1.00 74.69 99 ARG A CA 1
ATOM 785 C C . ARG A 1 99 ? 18.883 -2.377 -9.487 1.00 74.69 99 ARG A C 1
ATOM 787 O O . ARG A 1 99 ? 19.200 -2.250 -10.664 1.00 74.69 99 ARG A O 1
ATOM 794 N N . GLU A 1 100 ? 19.716 -2.129 -8.479 1.00 74.12 100 GLU A N 1
ATOM 795 C CA . GLU A 1 100 ? 21.100 -1.686 -8.685 1.00 74.12 100 GLU A CA 1
ATOM 796 C C . GLU A 1 100 ? 21.912 -2.758 -9.414 1.00 74.12 100 GLU A C 1
ATOM 798 O O . GLU A 1 100 ? 22.505 -2.460 -10.447 1.00 74.12 100 GLU A O 1
ATOM 803 N N . ARG A 1 101 ? 21.830 -4.021 -8.971 1.00 76.81 101 ARG A N 1
ATOM 804 C CA . ARG A 1 101 ? 22.539 -5.147 -9.599 1.00 76.81 101 ARG A CA 1
ATOM 805 C C . ARG A 1 101 ? 22.176 -5.319 -11.079 1.00 76.81 101 ARG A C 1
ATOM 807 O O . ARG A 1 101 ? 23.066 -5.452 -11.907 1.00 76.81 101 ARG A O 1
ATOM 814 N N . ILE A 1 102 ? 20.895 -5.247 -11.440 1.00 79.25 102 ILE A N 1
ATOM 815 C CA . ILE A 1 102 ? 20.416 -5.334 -12.830 1.00 79.25 102 ILE A CA 1
ATOM 816 C C . ILE A 1 102 ? 20.988 -4.187 -13.678 1.00 79.25 102 ILE A C 1
ATOM 818 O O . ILE A 1 102 ? 21.342 -4.390 -14.842 1.00 79.25 102 ILE A O 1
ATOM 822 N N . PHE A 1 103 ? 21.107 -2.980 -13.114 1.00 74.94 103 PHE A N 1
ATOM 823 C CA . PHE A 1 103 ? 21.748 -1.857 -13.803 1.00 74.94 103 PHE A CA 1
ATOM 824 C C . PHE A 1 103 ? 23.250 -2.067 -14.000 1.00 74.94 103 PHE A C 1
ATOM 826 O O . PHE A 1 103 ? 23.758 -1.756 -15.077 1.00 74.94 103 PHE A O 1
ATOM 833 N N . GLU A 1 104 ? 23.950 -2.599 -13.002 1.00 77.56 104 GLU A N 1
ATOM 834 C CA . GLU A 1 104 ? 25.376 -2.924 -13.111 1.00 77.56 104 GLU A CA 1
ATOM 835 C C . GLU A 1 104 ? 25.620 -4.036 -14.143 1.00 77.56 104 GLU A C 1
ATOM 837 O O . GLU A 1 104 ? 26.477 -3.896 -15.014 1.00 77.56 104 GLU A O 1
ATOM 842 N N . GLU A 1 105 ? 24.817 -5.103 -14.108 1.00 82.31 105 GLU A N 1
ATOM 843 C CA . GLU A 1 105 ? 24.955 -6.281 -14.973 1.00 82.31 105 GLU A CA 1
ATOM 844 C C . GLU A 1 105 ? 24.542 -6.024 -16.428 1.00 82.31 105 GLU A C 1
ATOM 846 O O . GLU A 1 105 ? 25.112 -6.606 -17.352 1.00 82.31 105 GLU A O 1
ATOM 851 N N . HIS A 1 106 ? 23.529 -5.188 -16.670 1.00 81.56 106 HIS A N 1
ATOM 852 C CA . HIS A 1 106 ? 22.943 -5.043 -18.008 1.00 81.56 106 HIS A CA 1
ATOM 853 C C . HIS A 1 106 ? 22.954 -3.618 -18.556 1.00 81.56 106 HIS A C 1
ATOM 855 O O . HIS A 1 106 ? 22.895 -3.439 -19.779 1.00 81.56 106 HIS A O 1
ATOM 861 N N . GLY A 1 107 ? 23.019 -2.613 -17.685 1.00 80.81 107 GLY A N 1
ATOM 862 C CA . GLY A 1 107 ? 22.947 -1.206 -18.060 1.00 80.81 107 GLY A CA 1
ATOM 863 C C . GLY A 1 107 ? 24.281 -0.652 -18.548 1.00 80.81 107 GLY A C 1
ATOM 864 O O . GLY A 1 107 ? 24.328 -0.014 -19.602 1.00 80.81 107 GLY A O 1
ATOM 865 N N . TRP A 1 108 ? 25.375 -0.932 -17.835 1.00 76.25 108 TRP A N 1
ATOM 866 C CA . TRP A 1 108 ? 26.686 -0.332 -18.116 1.00 76.25 108 TRP A CA 1
ATOM 867 C C . TRP A 1 108 ? 27.211 -0.652 -19.515 1.00 76.25 108 TRP A C 1
ATOM 869 O O . TRP A 1 108 ? 27.619 0.258 -20.236 1.00 76.25 108 TRP A O 1
ATOM 879 N N . GLU A 1 109 ? 27.102 -1.910 -19.950 1.00 79.44 109 GLU A N 1
ATOM 880 C CA . GLU A 1 109 ? 27.486 -2.327 -21.308 1.00 79.44 109 GLU A CA 1
ATOM 881 C C . GLU A 1 109 ? 26.665 -1.637 -22.410 1.00 79.44 109 GLU A C 1
ATOM 883 O O . GLU A 1 109 ? 27.079 -1.587 -23.567 1.00 79.44 109 GLU A O 1
ATOM 888 N N . ARG A 1 110 ? 25.496 -1.090 -22.060 1.00 80.69 110 ARG A N 1
ATOM 889 C CA . ARG A 1 110 ? 24.562 -0.418 -22.973 1.00 80.69 110 ARG A CA 1
ATOM 890 C C . ARG A 1 110 ? 24.547 1.103 -22.787 1.00 80.69 110 ARG A C 1
ATOM 892 O O . ARG A 1 110 ? 23.703 1.773 -23.374 1.00 80.69 110 ARG A O 1
ATOM 899 N N . GLY A 1 111 ? 25.458 1.654 -21.979 1.00 78.88 111 GLY A N 1
ATOM 900 C CA . GLY A 1 111 ? 25.519 3.087 -21.674 1.00 78.88 111 GLY A CA 1
ATOM 901 C C . GLY A 1 111 ? 24.352 3.598 -20.819 1.00 78.88 111 GLY A C 1
ATOM 902 O O . GLY A 1 111 ? 24.136 4.805 -20.732 1.00 78.88 111 GLY A O 1
ATOM 903 N N . ILE A 1 112 ? 23.594 2.698 -20.189 1.00 78.00 112 ILE A N 1
ATOM 904 C CA . ILE A 1 112 ? 22.479 3.019 -19.299 1.00 78.00 112 ILE A CA 1
ATOM 905 C C . ILE A 1 112 ? 22.994 2.903 -17.866 1.00 78.00 112 ILE A C 1
ATOM 907 O O . ILE A 1 112 ? 23.253 1.812 -17.367 1.00 78.00 112 ILE A O 1
ATOM 911 N N . SER A 1 113 ? 23.160 4.038 -17.193 1.00 74.38 113 SER A N 1
ATOM 912 C CA . SER A 1 113 ? 23.636 4.074 -15.808 1.00 74.38 113 SER A CA 1
ATOM 913 C C . SER A 1 113 ? 22.517 4.480 -14.856 1.00 74.38 113 SER A C 1
ATOM 915 O O . SER A 1 113 ? 21.569 5.158 -15.251 1.00 74.38 113 SER A O 1
ATOM 917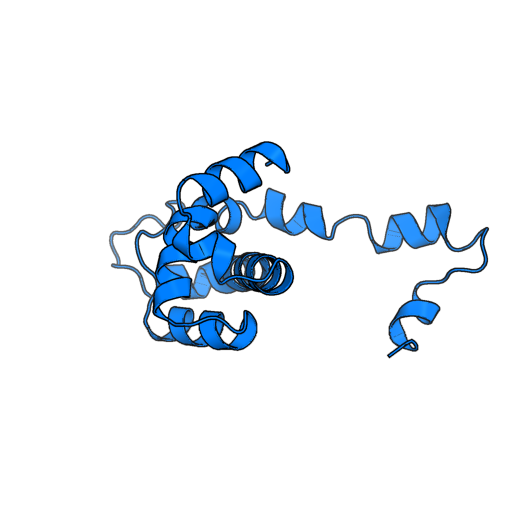 N N . LEU A 1 114 ? 22.659 4.135 -13.576 1.00 67.69 114 LEU A N 1
ATOM 918 C CA . LEU A 1 114 ? 21.724 4.560 -12.531 1.00 67.69 114 LEU A CA 1
ATOM 919 C C . LEU A 1 114 ? 21.588 6.099 -12.466 1.00 67.69 114 LEU A C 1
ATOM 921 O O . LEU A 1 114 ? 20.514 6.628 -12.185 1.00 67.69 114 LEU A O 1
ATOM 925 N N . TYR A 1 115 ? 22.656 6.826 -12.818 1.00 66.38 115 TYR A N 1
ATOM 926 C CA . TYR A 1 115 ? 22.677 8.290 -12.895 1.00 66.38 115 TYR A CA 1
ATOM 927 C C . TYR A 1 115 ? 21.695 8.854 -13.935 1.00 66.38 115 TYR A C 1
ATOM 929 O O . TYR A 1 115 ? 21.122 9.925 -13.726 1.00 66.38 115 TYR A O 1
ATOM 937 N N . SER A 1 116 ? 21.459 8.113 -15.023 1.00 62.62 116 SER A N 1
ATOM 938 C CA . SER A 1 116 ? 20.552 8.485 -16.111 1.00 62.62 116 SER A CA 1
ATOM 939 C C . SER A 1 116 ? 19.089 8.572 -15.661 1.00 62.62 116 SER A C 1
ATOM 941 O O . SER A 1 116 ? 18.339 9.327 -16.262 1.00 62.62 116 SER A O 1
ATOM 943 N N . LEU A 1 117 ? 18.693 7.846 -14.605 1.00 56.81 117 LEU A N 1
ATOM 944 C CA . LEU A 1 117 ? 17.329 7.859 -14.055 1.00 56.81 117 LEU A CA 1
ATOM 945 C C . LEU A 1 117 ? 17.082 8.977 -13.036 1.00 56.81 117 LEU A C 1
ATOM 947 O O . LEU A 1 117 ? 15.957 9.456 -12.913 1.00 56.81 117 LEU A O 1
ATOM 951 N N . LEU A 1 118 ? 18.115 9.397 -12.300 1.00 56.25 118 LEU A N 1
ATOM 952 C CA . LEU A 1 118 ? 18.001 10.451 -11.282 1.00 56.25 118 LEU A CA 1
ATOM 953 C C . LEU A 1 118 ? 17.845 11.856 -11.888 1.00 56.25 118 LEU A C 1
ATOM 955 O O . LEU A 1 118 ? 17.406 12.768 -11.196 1.00 56.25 118 LEU A O 1
ATOM 959 N N . HIS A 1 119 ? 18.190 12.024 -13.168 1.00 54.41 119 HIS A N 1
ATOM 960 C CA . HIS A 1 119 ? 18.223 13.321 -13.858 1.00 54.41 119 HIS A CA 1
ATOM 961 C C . HIS A 1 119 ? 17.271 13.401 -15.060 1.00 54.41 119 HIS A C 1
ATOM 963 O O . HIS A 1 119 ? 17.323 14.364 -15.820 1.00 54.41 119 HIS A O 1
ATOM 969 N N . SER A 1 120 ? 16.418 12.394 -15.257 1.00 50.91 120 SER A N 1
ATOM 970 C CA . SER A 1 120 ? 15.426 12.350 -16.339 1.00 50.91 120 SER A CA 1
ATOM 971 C C . SER A 1 120 ? 14.006 12.734 -15.889 1.00 50.91 120 SER A C 1
ATOM 973 O O . SER A 1 120 ? 13.043 12.296 -16.517 1.00 50.91 120 SER A O 1
ATOM 975 N N . GLN A 1 121 ? 13.865 13.520 -14.813 1.00 39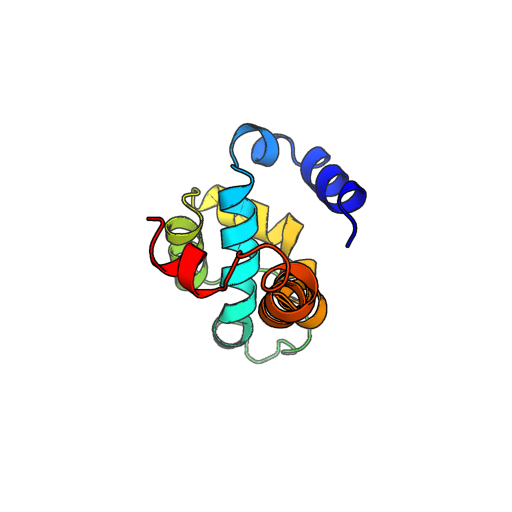.47 121 GLN A N 1
ATOM 976 C CA . GLN A 1 121 ? 12.602 14.163 -14.411 1.00 39.47 121 GLN A CA 1
ATOM 977 C C . GLN A 1 121 ? 12.637 15.664 -14.679 1.00 39.47 121 GLN A C 1
ATOM 979 O O . GLN A 1 121 ? 13.681 16.283 -14.372 1.00 39.47 121 GLN A O 1
#

pLDDT: mean 84.86, std 10.88, range [39.47, 97.75]

Secondary structure (DSSP, 8-state):
--HHHHHHHHHT-HHHHTT--HHHHHHHHHHHHHTHHHHHHTS-TTS-TTSPPS---HHHHHHHHHHHT--HHHHHHHHHHHHHHHH-HHHHHHTTTTHHHHIIIIIGGGT--HHHHHT--

Sequence (121 aa):
MDLAELLRRLAEHPGLVDSLTLAGIIKFIVHASELKDNIILTQPANQNPNDVPLYLSTTVSYYLSVVASISIEQVAQCWLVFRDIVWDSIEVKSWFEDRERIFEEHGWERGISLYSLLHSQ